Protein AF-A0A0G1BBT7-F1 (afdb_monomer_lite)

Radius of gyration: 11.46 Å; chains: 1; bounding box: 25×24×29 Å

Secondary structure (DSSP, 8-state):
-HHHHHHHHHHHHHHGGGGTTS-HHHHHHHHHHTTTTTSS---HHHHHHHHTS-HHHHHHHHHHHHHHHHT-

pLDDT: mean 93.55, std 8.84, range [51.06, 98.5]

InterPro domains:
  IPR000943 RNA polymerase sigma-70 [PS00716] (43-69)
  IPR007630 RNA polymerase sigma-70 region 4 [PF04545] (19-64)
  IPR013324 RNA polymerase sigma factor, region 3/4-like [SSF88659] (18-70)
  IPR036388 Winged helix-like DNA-binding domain superfamily [G3DSA:1.10.10.10] (2-71)

Organism: NCBI:txid1619052

Sequence (72 aa):
MVTDEKKLVEKYKTEKYRLSHLQPRYLEVFEYRTGIVDGDSHTQKETGKKFGISSTRAAQLEARVKYELEQL

Foldseek 3Di:
DVPVLVVLVVLCVVCVVVCVVDDVVLVVLQCQQSCVPPNDHDQLPRSCVVVVHHSVVSVVSNVVVSVVSVVD

Structure (mmCIF, N/CA/C/O backbone):
data_AF-A0A0G1BBT7-F1
#
_entry.id   AF-A0A0G1BBT7-F1
#
loop_
_atom_site.group_PDB
_atom_site.id
_atom_site.type_symbol
_atom_site.label_atom_id
_atom_site.label_alt_id
_atom_site.label_comp_id
_atom_site.label_asym_id
_atom_site.label_entity_id
_atom_site.label_seq_id
_atom_site.pdbx_PDB_ins_code
_atom_site.Cartn_x
_atom_site.Cartn_y
_atom_site.Cartn_z
_atom_site.occupancy
_atom_site.B_iso_or_equiv
_atom_site.auth_seq_id
_atom_site.auth_comp_id
_atom_site.auth_asym_id
_atom_site.auth_atom_id
_atom_site.pdbx_PDB_model_num
ATOM 1 N N . MET A 1 1 ? 11.358 5.350 13.058 1.00 51.06 1 MET A N 1
ATOM 2 C CA . MET A 1 1 ? 10.531 5.273 11.832 1.00 51.06 1 MET A CA 1
ATOM 3 C C . MET A 1 1 ? 9.857 3.908 11.599 1.00 51.06 1 MET A C 1
ATOM 5 O O . MET A 1 1 ? 9.158 3.777 10.613 1.00 51.06 1 MET A O 1
ATOM 9 N N . VAL A 1 2 ? 9.974 2.907 12.490 1.00 54.38 2 VAL A N 1
ATOM 10 C CA . VAL A 1 2 ? 9.285 1.595 12.339 1.00 54.38 2 VAL A CA 1
ATOM 11 C C . VAL A 1 2 ? 7.818 1.638 12.814 1.00 54.38 2 VAL A C 1
ATOM 13 O O . VAL A 1 2 ? 6.997 0.802 12.448 1.00 54.38 2 VAL A O 1
ATOM 16 N N . THR A 1 3 ? 7.473 2.625 13.641 1.00 60.97 3 THR A N 1
ATOM 17 C CA . THR A 1 3 ? 6.175 2.715 14.321 1.00 60.97 3 THR A CA 1
ATOM 18 C C . THR A 1 3 ? 5.043 3.188 13.407 1.00 60.97 3 THR A C 1
ATOM 20 O O . THR A 1 3 ? 3.904 2.774 13.603 1.00 60.97 3 THR A O 1
ATOM 23 N N . ASP A 1 4 ? 5.338 4.021 12.407 1.00 75.81 4 ASP A N 1
ATOM 24 C CA . ASP A 1 4 ? 4.309 4.663 11.575 1.00 75.81 4 ASP A CA 1
ATOM 25 C C . ASP A 1 4 ? 3.800 3.744 10.461 1.00 75.81 4 ASP A C 1
ATOM 27 O O . ASP A 1 4 ? 2.603 3.701 10.192 1.00 75.81 4 ASP A O 1
ATOM 31 N N . GLU A 1 5 ? 4.677 2.927 9.873 1.00 80.25 5 GLU A N 1
ATOM 32 C CA . GLU A 1 5 ? 4.294 1.984 8.817 1.00 80.25 5 GLU A CA 1
ATOM 33 C C . GLU A 1 5 ? 3.431 0.836 9.362 1.00 80.25 5 GLU A C 1
ATOM 35 O O . GLU A 1 5 ? 2.411 0.490 8.769 1.00 80.25 5 GLU A O 1
ATOM 40 N N . LYS A 1 6 ? 3.751 0.319 10.557 1.00 86.44 6 LYS A N 1
ATOM 41 C CA . LYS A 1 6 ? 2.898 -0.665 11.246 1.00 86.44 6 LYS A CA 1
ATOM 42 C C . LYS A 1 6 ? 1.516 -0.103 11.579 1.00 86.44 6 LYS A C 1
ATOM 44 O O . LYS A 1 6 ? 0.517 -0.780 11.358 1.00 86.44 6 LYS A O 1
ATOM 49 N N . LYS A 1 7 ? 1.446 1.139 12.075 1.00 90.50 7 LYS A N 1
ATOM 50 C CA . LYS A 1 7 ? 0.165 1.813 12.346 1.00 90.50 7 LYS A CA 1
ATOM 51 C C . LYS A 1 7 ? -0.663 1.986 11.076 1.00 90.50 7 LYS A C 1
ATOM 53 O O . LYS A 1 7 ? -1.866 1.755 11.109 1.00 90.50 7 LYS A O 1
ATOM 58 N N . LEU A 1 8 ? -0.026 2.359 9.966 1.00 91.00 8 LEU A N 1
ATOM 59 C CA . LEU A 1 8 ? -0.692 2.499 8.674 1.00 91.00 8 LEU A CA 1
ATOM 60 C C . LEU A 1 8 ? -1.281 1.168 8.195 1.00 91.00 8 LEU A C 1
ATOM 62 O O . LEU A 1 8 ? -2.432 1.132 7.770 1.00 91.00 8 LEU A O 1
ATOM 66 N N . VAL A 1 9 ? -0.510 0.081 8.280 1.00 93.12 9 VAL A N 1
ATOM 67 C CA . VAL A 1 9 ? -0.970 -1.259 7.887 1.00 93.12 9 VAL A CA 1
ATOM 68 C C . VAL A 1 9 ? -2.150 -1.712 8.747 1.00 93.12 9 VAL A C 1
ATOM 70 O O . VAL A 1 9 ? -3.126 -2.233 8.211 1.00 93.12 9 VAL A O 1
ATOM 73 N N . GLU A 1 10 ? -2.116 -1.471 10.058 1.00 94.50 10 GLU A N 1
ATOM 74 C CA . GLU A 1 10 ? -3.250 -1.801 10.932 1.00 94.50 10 GLU A CA 1
ATOM 75 C C . GLU A 1 10 ? -4.482 -0.927 10.665 1.00 94.50 10 GLU A C 1
ATOM 77 O O . GLU A 1 10 ? -5.604 -1.442 10.604 1.00 94.50 10 GLU A O 1
ATOM 82 N N . LYS A 1 11 ? -4.290 0.374 10.402 1.00 94.56 11 LYS A N 1
ATOM 83 C CA . LYS A 1 11 ? -5.381 1.253 9.954 1.00 94.56 11 LYS A CA 1
ATOM 84 C C . LYS A 1 11 ? -5.989 0.732 8.653 1.00 94.56 11 LYS A C 1
ATOM 86 O O . LYS A 1 11 ? -7.205 0.626 8.556 1.00 94.56 11 LYS A O 1
ATOM 91 N N . TYR A 1 12 ? -5.160 0.343 7.684 1.00 96.19 12 TYR A N 1
ATOM 92 C CA . TYR A 1 12 ? -5.626 -0.230 6.423 1.00 96.19 12 TYR A CA 1
ATOM 93 C C . TYR A 1 12 ? -6.446 -1.504 6.634 1.00 96.19 12 TYR A C 1
ATOM 95 O O . TYR A 1 12 ? -7.544 -1.606 6.097 1.00 96.19 12 TYR A O 1
ATOM 103 N N . LYS A 1 13 ? -5.965 -2.455 7.446 1.00 94.69 13 LYS A N 1
ATOM 104 C CA . LYS A 1 13 ? -6.701 -3.697 7.742 1.00 94.69 13 LYS A CA 1
ATOM 105 C C . LYS A 1 13 ? -8.075 -3.428 8.357 1.00 94.69 13 LYS A C 1
ATOM 107 O O . LYS A 1 13 ? -9.032 -4.116 8.014 1.00 94.69 13 LYS A O 1
ATOM 112 N N . THR A 1 14 ? -8.164 -2.426 9.229 1.00 96.25 14 THR A N 1
ATOM 113 C CA . THR A 1 14 ? -9.411 -2.053 9.912 1.00 96.25 14 THR A CA 1
ATOM 114 C C . THR A 1 14 ? -10.372 -1.318 8.977 1.00 96.25 14 THR A C 1
ATOM 116 O O . THR A 1 14 ? -11.559 -1.624 8.934 1.00 96.25 14 THR A O 1
ATOM 119 N N . GLU A 1 15 ? -9.859 -0.375 8.186 1.00 95.38 15 GLU A N 1
ATOM 120 C CA . GLU A 1 15 ? -10.668 0.593 7.438 1.00 95.38 15 GLU A CA 1
ATOM 121 C C . GLU A 1 15 ? -10.795 0.279 5.938 1.00 95.38 15 GLU A C 1
ATOM 123 O O . GLU A 1 15 ? -11.411 1.048 5.199 1.00 95.38 15 GLU A O 1
ATOM 128 N N . LYS A 1 16 ? -10.256 -0.853 5.455 1.00 94.50 16 LYS A N 1
ATOM 129 C CA . LYS A 1 16 ? -10.263 -1.234 4.025 1.00 94.50 16 LYS A CA 1
ATOM 130 C C . LYS A 1 16 ? -11.646 -1.119 3.377 1.00 94.50 16 LYS A C 1
ATOM 132 O O . LYS A 1 16 ? -11.746 -0.716 2.221 1.00 94.50 16 LYS A O 1
ATOM 137 N N . TYR A 1 17 ? -12.715 -1.438 4.107 1.00 94.12 17 TYR A N 1
ATOM 138 C CA . TYR A 1 17 ? -14.095 -1.360 3.610 1.00 94.12 17 TYR A CA 1
ATOM 139 C C . TYR A 1 17 ? -14.504 0.060 3.166 1.00 94.12 17 TYR A C 1
ATOM 141 O O . TYR A 1 17 ? -15.324 0.212 2.258 1.00 94.12 17 TYR A O 1
ATOM 149 N N . ARG A 1 18 ? -13.893 1.101 3.749 1.00 94.75 18 ARG A N 1
ATOM 150 C CA . ARG A 1 18 ? -14.116 2.512 3.392 1.00 94.75 18 ARG A CA 1
ATOM 151 C C . ARG A 1 18 ? -13.349 2.950 2.142 1.00 94.75 18 ARG A C 1
ATOM 153 O O . ARG A 1 18 ? -13.613 4.030 1.634 1.00 94.75 18 ARG A O 1
ATOM 160 N N . LEU A 1 19 ? -12.436 2.122 1.628 1.00 95.00 19 LEU A N 1
ATOM 161 C CA . LEU A 1 19 ? -11.662 2.381 0.406 1.00 95.00 19 LEU A CA 1
ATOM 162 C C . LEU A 1 19 ? -12.293 1.759 -0.851 1.00 95.00 19 LEU A C 1
ATOM 164 O O . LEU A 1 19 ? -11.626 1.619 -1.875 1.00 95.00 19 LEU A O 1
ATOM 168 N N . SER A 1 20 ? -13.569 1.368 -0.793 1.00 92.81 20 SER A N 1
ATOM 169 C CA . SER A 1 20 ? -14.274 0.691 -1.892 1.00 92.81 20 SER A CA 1
ATOM 170 C C . SER A 1 20 ? -14.424 1.535 -3.166 1.00 92.81 20 SER A C 1
ATOM 172 O O . SER A 1 20 ? -14.666 0.981 -4.237 1.00 92.81 20 SER A O 1
ATOM 174 N N . HIS A 1 21 ? -14.237 2.856 -3.084 1.00 94.50 21 HIS A N 1
ATOM 175 C CA . HIS A 1 21 ? -14.194 3.761 -4.239 1.00 94.50 21 HIS A CA 1
ATOM 176 C C . HIS A 1 21 ? -12.860 3.737 -4.994 1.00 94.50 21 HIS A C 1
ATOM 178 O O . HIS A 1 21 ? -12.790 4.227 -6.124 1.00 94.50 21 HIS A O 1
ATOM 184 N N . LEU A 1 22 ? -11.788 3.203 -4.398 1.00 95.75 22 LEU A N 1
ATOM 185 C CA . LEU A 1 22 ? -10.517 3.026 -5.092 1.00 95.75 22 LEU A CA 1
ATOM 186 C C . LEU A 1 22 ? -10.580 1.828 -6.039 1.00 95.75 22 LEU A C 1
ATOM 188 O O . LEU A 1 22 ? -11.211 0.811 -5.764 1.00 95.75 22 LEU A O 1
ATOM 192 N N . GLN A 1 23 ? -9.864 1.926 -7.162 1.00 96.06 23 GLN A N 1
ATOM 193 C CA . GLN A 1 23 ? -9.732 0.787 -8.066 1.00 96.06 23 GLN A CA 1
ATOM 194 C C . GLN A 1 23 ? -9.046 -0.380 -7.334 1.00 96.06 23 GLN A C 1
ATOM 196 O O . GLN A 1 23 ? -8.009 -0.150 -6.705 1.00 96.06 23 GLN A O 1
ATOM 201 N N . PRO A 1 24 ? -9.527 -1.630 -7.480 1.00 95.94 24 PRO A N 1
ATOM 202 C CA . PRO A 1 24 ? -8.958 -2.793 -6.789 1.00 95.94 24 PRO A CA 1
ATOM 203 C C . PRO A 1 24 ? -7.442 -2.928 -6.964 1.00 95.94 24 PRO A C 1
ATOM 205 O O . PRO A 1 24 ? -6.718 -3.177 -6.005 1.00 95.94 24 PRO A O 1
ATOM 208 N N . ARG A 1 25 ? -6.936 -2.615 -8.163 1.00 95.75 25 ARG A N 1
ATOM 209 C CA . ARG A 1 25 ? -5.501 -2.643 -8.480 1.00 95.75 25 ARG A CA 1
ATOM 210 C C . ARG A 1 25 ? -4.649 -1.735 -7.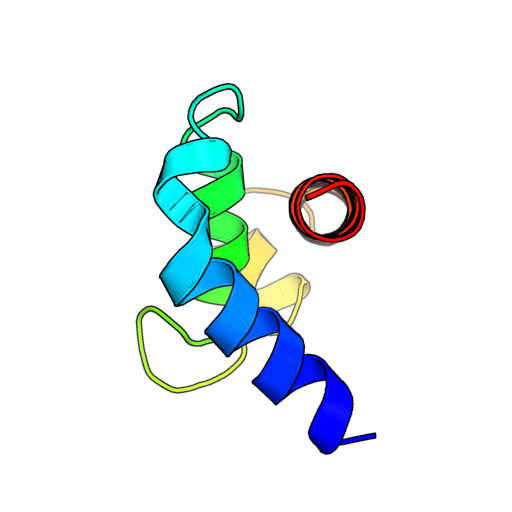582 1.00 95.75 25 ARG A C 1
ATOM 212 O O . ARG A 1 25 ? -3.474 -2.013 -7.375 1.00 95.75 25 ARG A O 1
ATOM 219 N N . TYR A 1 26 ? -5.203 -0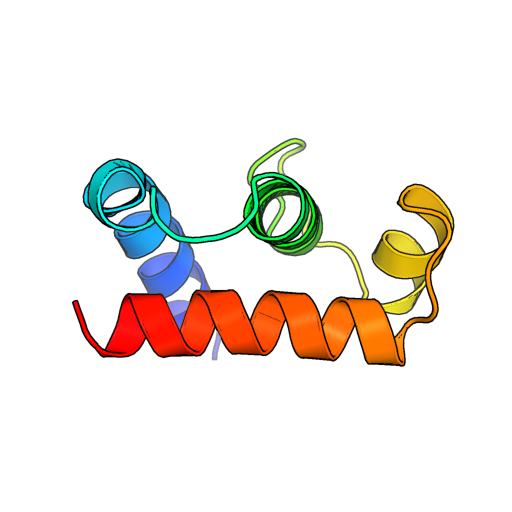.636 -7.070 1.00 97.25 26 TYR A N 1
ATOM 220 C CA . TYR A 1 26 ? -4.482 0.278 -6.178 1.00 97.25 26 TYR A CA 1
ATOM 221 C C . TYR A 1 26 ? -4.259 -0.400 -4.824 1.00 97.25 26 TYR A C 1
ATOM 223 O O . TYR A 1 26 ? -3.164 -0.320 -4.268 1.00 97.25 26 TYR A O 1
ATOM 231 N N . LEU A 1 27 ? -5.285 -1.107 -4.346 1.00 97.38 27 LEU A N 1
ATOM 232 C CA . LEU A 1 27 ? -5.257 -1.874 -3.107 1.00 97.38 27 LEU A CA 1
ATOM 233 C C . LEU A 1 27 ? -4.299 -3.063 -3.226 1.00 97.38 27 LEU A C 1
ATOM 235 O O . 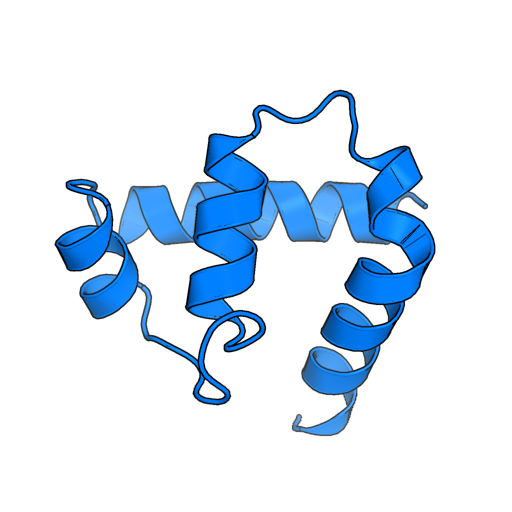LEU A 1 27 ? -3.431 -3.213 -2.378 1.00 97.38 27 LEU A O 1
ATOM 239 N N . GLU A 1 28 ? -4.365 -3.831 -4.316 1.00 97.19 28 GLU A N 1
ATOM 240 C CA . GLU A 1 28 ? -3.457 -4.965 -4.564 1.00 97.19 28 GLU A CA 1
ATOM 241 C C . GLU A 1 28 ? -1.979 -4.545 -4.571 1.00 97.19 28 GLU A C 1
ATOM 243 O O . GLU A 1 28 ? -1.124 -5.202 -3.972 1.00 97.19 28 GLU A O 1
ATOM 248 N N . VAL A 1 29 ? -1.671 -3.423 -5.232 1.00 97.69 29 VAL A N 1
ATOM 249 C CA . VAL A 1 29 ? -0.311 -2.867 -5.281 1.00 97.69 29 VAL A CA 1
ATOM 250 C C . VAL A 1 29 ? 0.151 -2.432 -3.892 1.00 97.69 29 VAL A C 1
ATOM 252 O O . VAL A 1 29 ? 1.294 -2.701 -3.520 1.00 97.69 29 VAL A O 1
ATOM 255 N N . PHE A 1 30 ? -0.722 -1.783 -3.119 1.00 97.31 30 PHE A N 1
ATOM 256 C CA . PHE A 1 30 ? -0.419 -1.359 -1.755 1.00 97.31 30 PHE A CA 1
ATOM 257 C C . PHE A 1 30 ? -0.213 -2.550 -0.809 1.00 97.31 30 PHE A C 1
ATOM 259 O O . PHE A 1 30 ? 0.764 -2.575 -0.060 1.00 97.31 30 PHE A O 1
ATOM 266 N N . GLU A 1 31 ? -1.090 -3.553 -0.868 1.00 97.25 31 GLU A N 1
ATOM 267 C CA . GLU A 1 31 ? -1.031 -4.762 -0.040 1.00 97.25 31 GLU A CA 1
ATOM 268 C C . GLU A 1 31 ? 0.236 -5.565 -0.302 1.00 97.25 31 GLU A C 1
ATOM 270 O O . GLU A 1 31 ? 0.890 -6.011 0.640 1.00 97.25 31 GLU A O 1
ATOM 275 N N . TYR A 1 32 ? 0.620 -5.705 -1.572 1.00 97.75 32 TYR A N 1
ATOM 276 C CA . TYR A 1 32 ? 1.899 -6.312 -1.896 1.00 97.75 32 TYR A CA 1
ATOM 277 C C . TYR A 1 32 ? 3.052 -5.459 -1.374 1.00 97.75 32 TYR A C 1
ATOM 279 O O . TYR A 1 32 ? 3.879 -5.972 -0.639 1.00 97.75 32 TYR A O 1
ATOM 287 N N . ARG A 1 33 ? 3.096 -4.150 -1.665 1.00 96.06 33 ARG A N 1
ATOM 288 C CA . ARG A 1 33 ? 4.220 -3.295 -1.239 1.00 96.06 33 ARG A CA 1
ATOM 289 C C . ARG A 1 33 ? 4.451 -3.335 0.276 1.00 96.06 33 ARG A C 1
ATOM 291 O O . ARG A 1 33 ? 5.592 -3.336 0.728 1.00 96.06 33 ARG A O 1
ATOM 298 N N . THR A 1 34 ? 3.373 -3.345 1.050 1.00 95.62 34 THR A N 1
ATOM 299 C CA . THR A 1 34 ? 3.416 -3.321 2.519 1.00 95.62 34 THR A CA 1
ATOM 300 C C . THR A 1 34 ? 3.621 -4.696 3.157 1.00 95.62 34 THR A C 1
ATOM 302 O O . THR A 1 34 ? 3.720 -4.773 4.380 1.00 95.62 34 THR A O 1
ATOM 305 N N . GLY A 1 35 ? 3.693 -5.771 2.365 1.00 95.31 35 GLY A N 1
ATOM 306 C CA . GLY A 1 35 ? 3.846 -7.135 2.873 1.00 95.31 35 GLY A CA 1
ATOM 307 C C . GLY A 1 35 ? 2.592 -7.695 3.536 1.00 95.31 35 GLY A C 1
ATOM 308 O O . GLY A 1 35 ? 2.665 -8.671 4.276 1.00 95.31 35 GLY A O 1
ATOM 309 N N . ILE A 1 36 ? 1.418 -7.110 3.283 1.00 95.25 36 ILE A N 1
ATOM 310 C CA . ILE A 1 36 ? 0.142 -7.647 3.783 1.00 95.25 36 ILE A CA 1
ATOM 311 C C . ILE A 1 36 ? -0.139 -9.025 3.169 1.00 95.25 36 ILE A C 1
ATOM 313 O O . ILE A 1 36 ? -0.757 -9.868 3.813 1.00 95.25 36 ILE A O 1
ATOM 317 N N . VAL A 1 37 ? 0.315 -9.247 1.933 1.00 94.00 37 VAL A N 1
ATOM 318 C CA . VAL A 1 37 ? 0.064 -10.488 1.187 1.00 94.00 37 VAL A CA 1
ATOM 319 C C . VAL A 1 37 ? 0.997 -11.624 1.610 1.00 94.00 37 VAL A C 1
ATOM 321 O O . VAL A 1 37 ? 0.549 -12.763 1.701 1.00 94.00 37 VAL A O 1
ATOM 324 N N . ASP A 1 38 ? 2.281 -11.340 1.831 1.00 93.12 38 ASP A N 1
ATOM 325 C CA . ASP A 1 38 ? 3.329 -12.361 1.978 1.00 93.12 38 ASP A CA 1
ATOM 326 C C . ASP A 1 38 ? 4.257 -12.166 3.189 1.00 93.12 38 ASP A C 1
ATOM 328 O O . ASP A 1 38 ? 5.144 -12.984 3.408 1.00 93.12 38 ASP A O 1
ATOM 332 N N . GLY A 1 39 ? 4.013 -11.153 4.022 1.00 93.25 39 GLY A N 1
ATOM 333 C CA . GLY A 1 39 ? 4.737 -10.913 5.274 1.00 93.25 39 GLY A CA 1
ATOM 334 C C . GLY A 1 39 ? 5.981 -10.034 5.141 1.00 93.25 39 GLY A C 1
ATOM 335 O O . GLY A 1 39 ? 6.469 -9.547 6.161 1.00 93.25 39 GLY A O 1
ATOM 336 N N . ASP A 1 40 ? 6.437 -9.766 3.915 1.00 94.00 40 ASP A N 1
ATOM 337 C CA . ASP A 1 40 ? 7.643 -8.988 3.632 1.00 94.00 40 ASP A CA 1
ATOM 338 C C . ASP A 1 40 ? 7.305 -7.735 2.823 1.00 94.00 40 ASP A C 1
ATOM 340 O O . ASP A 1 40 ? 6.552 -7.789 1.856 1.00 94.00 40 ASP A O 1
ATOM 344 N N . SER A 1 41 ? 7.855 -6.577 3.195 1.00 95.06 41 SER A N 1
ATOM 345 C CA . SER A 1 41 ? 7.666 -5.368 2.393 1.00 95.06 41 SER A CA 1
ATOM 346 C C . SER A 1 41 ? 8.501 -5.428 1.114 1.00 95.06 41 SER A C 1
ATOM 348 O O . SER A 1 41 ? 9.652 -5.862 1.111 1.00 95.06 41 SER A O 1
ATOM 350 N N . HIS A 1 42 ? 7.926 -4.945 0.013 1.00 96.88 42 HIS A N 1
ATOM 351 C CA . HIS A 1 42 ? 8.568 -4.966 -1.301 1.00 96.88 42 HIS A CA 1
ATOM 352 C C . HIS A 1 42 ? 8.919 -3.555 -1.750 1.00 96.88 42 HIS A C 1
ATOM 354 O O . HIS A 1 42 ? 8.161 -2.590 -1.592 1.00 96.88 42 HIS A O 1
ATOM 360 N N . THR A 1 43 ? 10.070 -3.410 -2.393 1.00 97.56 43 THR A N 1
ATOM 361 C CA . THR A 1 43 ? 10.461 -2.135 -2.989 1.00 97.56 43 THR A CA 1
ATOM 362 C C . THR A 1 43 ? 9.506 -1.748 -4.125 1.00 97.56 43 THR A C 1
ATOM 364 O O . THR A 1 43 ? 8.828 -2.577 -4.739 1.00 97.56 43 THR A O 1
ATOM 367 N N . GLN A 1 44 ? 9.480 -0.461 -4.483 1.00 98.00 44 GLN A N 1
ATOM 368 C CA . GLN A 1 44 ? 8.714 0.015 -5.646 1.00 98.00 44 GLN A CA 1
ATOM 369 C C . GLN A 1 44 ? 9.172 -0.655 -6.950 1.00 98.00 44 GLN A C 1
ATOM 371 O O . GLN A 1 44 ? 8.376 -0.832 -7.868 1.00 98.00 44 GLN A O 1
ATOM 376 N N . LYS A 1 45 ? 10.453 -1.038 -7.036 1.00 98.25 45 LYS A N 1
ATOM 377 C CA . LYS A 1 45 ? 11.020 -1.738 -8.192 1.00 98.25 45 LYS A CA 1
ATOM 378 C C . LYS A 1 45 ? 10.495 -3.172 -8.288 1.00 98.25 45 LYS A C 1
ATOM 380 O O . LYS A 1 45 ? 10.079 -3.583 -9.368 1.00 98.25 45 LYS A O 1
ATOM 385 N N . GLU A 1 46 ? 10.476 -3.907 -7.178 1.00 98.12 46 GLU A N 1
ATOM 386 C CA . GLU A 1 46 ? 9.915 -5.266 -7.111 1.00 98.12 46 GLU A CA 1
ATOM 387 C C . GLU A 1 46 ? 8.410 -5.258 -7.373 1.00 98.12 46 GLU A C 1
ATOM 389 O O . GLU A 1 46 ? 7.922 -6.009 -8.215 1.00 98.12 46 GLU A O 1
ATOM 394 N N . THR A 1 47 ? 7.697 -4.321 -6.748 1.00 98.00 47 THR A N 1
ATOM 395 C CA . THR A 1 47 ? 6.266 -4.089 -6.976 1.00 98.00 47 THR A CA 1
ATOM 396 C C . THR A 1 47 ? 5.985 -3.770 -8.443 1.00 98.00 47 THR A C 1
ATOM 398 O O . THR A 1 47 ? 5.137 -4.404 -9.067 1.00 98.00 47 THR A O 1
ATOM 401 N N . GLY A 1 48 ? 6.740 -2.846 -9.041 1.00 98.00 48 GLY A N 1
ATOM 402 C CA . GLY A 1 48 ? 6.602 -2.517 -10.458 1.00 98.00 48 GLY A CA 1
ATOM 403 C C . GLY A 1 48 ? 6.797 -3.732 -11.365 1.00 98.00 48 GLY A C 1
ATOM 404 O O . GLY A 1 48 ? 5.958 -4.006 -12.225 1.00 98.00 48 GLY A O 1
ATOM 405 N N . LYS A 1 49 ? 7.846 -4.524 -11.105 1.00 98.38 49 LYS A N 1
ATOM 406 C CA . LYS A 1 49 ? 8.117 -5.769 -11.832 1.00 98.38 49 LYS A CA 1
ATOM 407 C C . LYS A 1 49 ? 6.968 -6.777 -11.699 1.00 98.38 49 LYS A C 1
ATOM 409 O O . LYS A 1 49 ? 6.571 -7.346 -12.711 1.00 98.38 49 LYS A O 1
ATOM 414 N N . LYS A 1 50 ? 6.414 -6.975 -10.495 1.00 97.62 50 LYS A N 1
ATOM 415 C CA . LYS A 1 50 ? 5.306 -7.918 -10.252 1.00 97.62 50 LYS A CA 1
ATOM 416 C C . LYS A 1 50 ? 4.021 -7.524 -10.982 1.00 97.62 50 LYS A C 1
ATOM 418 O O . LYS A 1 50 ? 3.356 -8.385 -11.544 1.00 97.62 50 LYS A O 1
ATOM 423 N N . PHE A 1 51 ? 3.682 -6.235 -10.995 1.00 97.31 51 PHE A N 1
ATOM 424 C CA . PHE A 1 51 ? 2.417 -5.741 -11.555 1.00 97.31 51 PHE A CA 1
ATOM 425 C C . PHE A 1 51 ? 2.514 -5.236 -13.003 1.00 97.31 51 PHE A C 1
ATOM 427 O O . PHE A 1 51 ? 1.533 -4.690 -13.521 1.00 97.31 51 PHE A O 1
ATOM 434 N N . GLY A 1 52 ?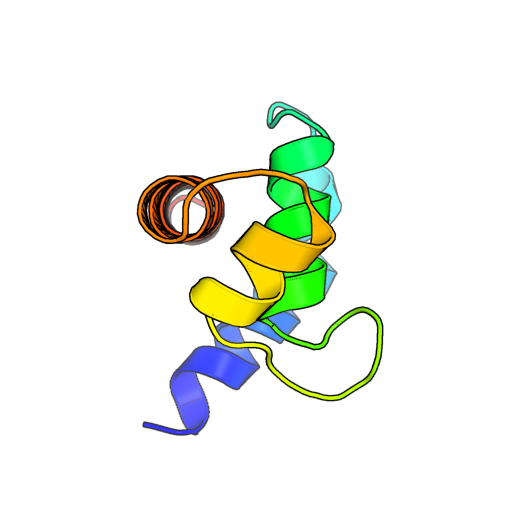 3.678 -5.382 -13.649 1.00 97.94 52 GLY A N 1
ATOM 435 C CA . GLY A 1 52 ? 3.913 -4.911 -15.016 1.00 97.94 52 G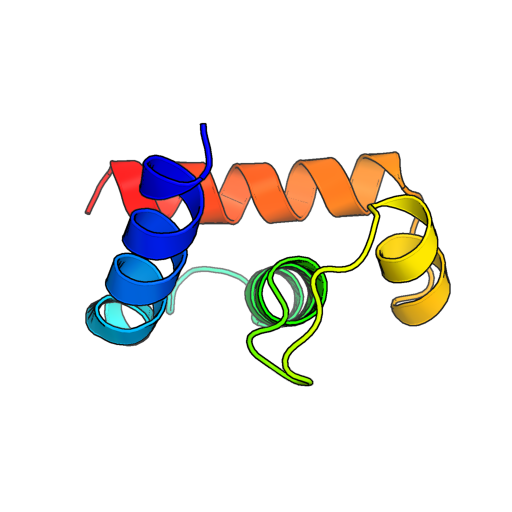LY A CA 1
ATOM 436 C C . GLY A 1 52 ? 3.794 -3.389 -15.159 1.00 97.94 52 GLY A C 1
ATOM 437 O O . GLY A 1 52 ? 3.245 -2.903 -16.145 1.00 97.94 52 GLY A O 1
ATOM 438 N N . ILE A 1 53 ? 4.246 -2.631 -14.155 1.00 98.00 53 ILE A N 1
ATOM 439 C CA . ILE A 1 53 ? 4.201 -1.160 -14.126 1.00 98.00 53 ILE A CA 1
ATOM 440 C C . ILE A 1 53 ? 5.572 -0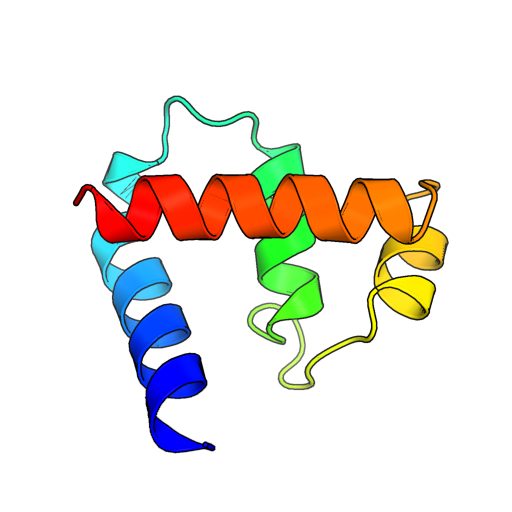.573 -13.782 1.00 98.00 53 ILE A C 1
ATOM 442 O O . ILE A 1 53 ? 6.447 -1.250 -13.247 1.00 98.00 53 ILE A O 1
ATOM 446 N N . SER A 1 54 ? 5.773 0.717 -14.056 1.00 98.44 54 SER A N 1
ATOM 447 C CA . SER A 1 54 ? 6.991 1.404 -13.617 1.00 98.44 54 SER A CA 1
ATOM 448 C C . SER A 1 54 ? 7.047 1.527 -12.088 1.00 98.44 54 SER A C 1
ATOM 450 O O . SER A 1 54 ? 6.015 1.588 -11.414 1.00 98.44 54 SER A O 1
ATOM 452 N N . SER A 1 55 ? 8.257 1.630 -11.531 1.00 98.25 55 SER A N 1
ATOM 453 C CA . SER A 1 55 ? 8.460 1.899 -10.098 1.00 98.25 55 SER A CA 1
ATOM 454 C C . SER A 1 55 ? 7.785 3.201 -9.660 1.00 98.25 55 SER A C 1
ATOM 456 O O . SER A 1 55 ? 7.146 3.250 -8.612 1.00 98.25 55 SER A O 1
ATOM 458 N N . THR A 1 56 ? 7.845 4.238 -10.501 1.00 98.50 56 THR A N 1
ATOM 459 C CA . THR A 1 56 ? 7.139 5.506 -10.282 1.00 98.50 56 THR A CA 1
ATOM 460 C C . THR A 1 56 ? 5.632 5.300 -10.201 1.00 98.50 56 THR A C 1
ATOM 462 O O . THR A 1 56 ? 4.981 5.872 -9.330 1.00 98.50 56 THR A O 1
ATOM 465 N N . ARG A 1 57 ? 5.056 4.460 -11.070 1.00 98.06 57 ARG A N 1
ATOM 466 C CA . ARG A 1 57 ? 3.623 4.173 -11.008 1.00 98.06 57 ARG A CA 1
ATOM 467 C C . ARG A 1 57 ? 3.267 3.420 -9.729 1.00 98.06 57 ARG A C 1
ATOM 469 O O . ARG A 1 57 ? 2.277 3.778 -9.102 1.00 98.06 57 ARG A O 1
ATOM 476 N N . ALA A 1 58 ? 4.079 2.451 -9.303 1.00 98.31 58 ALA A N 1
ATOM 477 C CA . ALA A 1 58 ? 3.885 1.775 -8.018 1.00 98.31 58 ALA A CA 1
ATOM 478 C C . ALA A 1 58 ? 3.890 2.772 -6.840 1.00 98.31 58 ALA A C 1
ATOM 480 O O . ALA A 1 58 ? 3.001 2.720 -5.994 1.00 98.31 58 ALA A O 1
ATOM 481 N N . ALA A 1 59 ? 4.818 3.737 -6.842 1.00 97.38 59 ALA A N 1
ATOM 482 C CA . ALA A 1 59 ? 4.876 4.809 -5.845 1.00 97.38 59 ALA A CA 1
ATOM 483 C C . ALA A 1 59 ? 3.606 5.681 -5.828 1.00 97.38 59 ALA A C 1
ATOM 485 O O . ALA A 1 59 ? 3.076 5.990 -4.765 1.00 97.38 59 ALA A O 1
ATOM 486 N N . GLN A 1 60 ? 3.099 6.064 -7.004 1.00 98.38 60 GLN A N 1
ATOM 487 C CA . GLN A 1 60 ? 1.882 6.874 -7.126 1.00 98.38 60 GLN A CA 1
ATOM 488 C C . GLN A 1 60 ? 0.640 6.145 -6.604 1.00 98.38 60 GLN A C 1
ATOM 490 O O . GLN A 1 60 ? -0.186 6.750 -5.923 1.00 98.38 60 GLN A O 1
ATOM 495 N N . LEU A 1 61 ? 0.496 4.859 -6.941 1.00 97.88 61 LEU A N 1
ATOM 496 C CA . LEU A 1 61 ? -0.636 4.044 -6.495 1.00 97.88 61 LEU A CA 1
ATOM 497 C C . LEU A 1 61 ? -0.643 3.907 -4.976 1.00 97.88 61 LEU A C 1
ATOM 499 O O . LEU A 1 61 ? -1.671 4.107 -4.336 1.00 97.88 61 LEU A O 1
ATOM 503 N N . GLU A 1 62 ? 0.523 3.648 -4.399 1.00 96.31 62 GLU A N 1
ATOM 504 C CA . GLU A 1 62 ? 0.669 3.587 -2.958 1.00 96.31 62 GLU A CA 1
ATOM 505 C C . GLU A 1 62 ? 0.361 4.933 -2.281 1.00 96.31 62 GLU A C 1
ATOM 507 O O . GLU A 1 62 ? -0.406 4.969 -1.320 1.00 96.31 62 GLU A O 1
ATOM 512 N N . ALA A 1 63 ? 0.916 6.041 -2.785 1.00 96.50 63 ALA A N 1
ATOM 513 C CA . ALA A 1 63 ? 0.650 7.373 -2.243 1.00 96.50 63 ALA A CA 1
ATOM 514 C C . ALA A 1 63 ? -0.847 7.708 -2.279 1.00 96.50 63 ALA A C 1
ATOM 516 O O . ALA A 1 63 ? -1.365 8.317 -1.346 1.00 96.50 63 ALA A O 1
ATOM 517 N N . ARG A 1 64 ? -1.563 7.255 -3.317 1.00 97.31 64 ARG A N 1
ATOM 518 C CA . ARG A 1 64 ? -3.015 7.419 -3.406 1.00 97.31 64 ARG A CA 1
ATOM 519 C C . ARG A 1 64 ? -3.748 6.676 -2.290 1.00 97.31 64 ARG A C 1
ATOM 521 O O . ARG A 1 64 ? -4.647 7.257 -1.696 1.00 97.31 64 ARG A O 1
ATOM 528 N N . VAL A 1 65 ? -3.371 5.430 -1.998 1.00 96.75 65 VAL A N 1
ATOM 529 C CA . VAL A 1 65 ? -3.981 4.657 -0.900 1.00 96.75 65 VAL A CA 1
ATOM 530 C C . VAL A 1 65 ? -3.674 5.299 0.453 1.00 96.75 65 VAL A C 1
ATOM 532 O O . VAL A 1 65 ? -4.582 5.459 1.264 1.00 96.75 65 VAL A O 1
ATOM 535 N N . LYS A 1 66 ? -2.426 5.731 0.678 1.00 95.44 66 LYS A N 1
ATOM 536 C CA . LYS A 1 66 ? -2.028 6.439 1.908 1.00 95.44 66 LYS A CA 1
ATOM 537 C C . LYS A 1 66 ? -2.830 7.714 2.125 1.00 95.44 66 LYS A C 1
ATOM 539 O O . LYS A 1 66 ? -3.354 7.910 3.212 1.00 95.44 66 LYS A O 1
ATOM 544 N N . TYR A 1 67 ? -2.966 8.527 1.081 1.00 95.62 67 TYR A N 1
ATOM 545 C CA . TYR A 1 67 ? -3.747 9.754 1.139 1.00 95.62 67 TYR A CA 1
ATOM 546 C C . TYR A 1 67 ? -5.194 9.482 1.557 1.00 95.62 67 TYR A C 1
ATOM 548 O O . TYR A 1 67 ? -5.685 10.112 2.484 1.00 95.62 67 TYR A O 1
ATOM 556 N N . GLU A 1 68 ? -5.865 8.517 0.922 1.00 95.88 68 GLU A N 1
ATOM 557 C CA . GLU A 1 68 ? -7.246 8.183 1.286 1.00 95.88 68 GLU A CA 1
ATOM 558 C C . GLU A 1 68 ? -7.339 7.682 2.728 1.00 95.88 68 GLU A C 1
ATOM 560 O O . GLU A 1 68 ? -8.196 8.150 3.466 1.00 95.88 68 GLU A O 1
ATOM 565 N N . LEU A 1 69 ? -6.418 6.814 3.166 1.00 94.19 69 LEU A N 1
ATOM 566 C CA . LEU A 1 69 ? -6.348 6.367 4.560 1.00 94.19 69 LEU A CA 1
ATOM 567 C C . LEU A 1 69 ? -6.150 7.521 5.546 1.00 94.19 69 LEU A C 1
ATOM 569 O O . LEU A 1 69 ? -6.676 7.453 6.651 1.00 94.19 69 LEU A O 1
ATOM 573 N N . GLU A 1 70 ? -5.387 8.555 5.201 1.00 92.38 70 GLU A N 1
ATOM 574 C CA . GLU A 1 70 ? -5.189 9.733 6.055 1.00 92.38 70 GLU A CA 1
ATOM 575 C C . GLU A 1 70 ? -6.462 10.573 6.205 1.00 92.38 70 GLU A C 1
ATOM 577 O O . GLU A 1 70 ? -6.641 11.199 7.246 1.00 92.38 70 GLU A O 1
ATOM 582 N N . GLN A 1 71 ? -7.354 10.557 5.210 1.00 91.06 71 GLN A N 1
ATOM 583 C CA . GLN A 1 71 ? -8.632 11.279 5.258 1.00 91.06 71 GLN A CA 1
ATOM 584 C C . GLN A 1 71 ? -9.744 10.524 6.015 1.00 91.06 71 GLN A C 1
ATOM 586 O O . GLN A 1 71 ? -10.826 11.082 6.207 1.00 91.06 71 GLN A O 1
ATOM 591 N N . LEU A 1 72 ? -9.510 9.267 6.417 1.00 87.00 72 LEU A N 1
ATOM 592 C CA . LEU A 1 72 ? -10.471 8.431 7.157 1.00 87.00 72 LEU A CA 1
ATOM 593 C C . LEU A 1 72 ? -10.437 8.649 8.664 1.00 87.00 72 LEU A C 1
ATOM 595 O O . LEU A 1 72 ? -11.555 8.591 9.228 1.00 87.00 72 LEU A O 1
#